Protein AF-A0A2E0TQE0-F1 (afdb_monomer)

Mean predicted aligned error: 4.09 Å

Structure (mmCIF, N/CA/C/O backbone):
data_AF-A0A2E0TQE0-F1
#
_entry.id   AF-A0A2E0TQE0-F1
#
loop_
_atom_site.group_PDB
_atom_site.id
_atom_site.type_symbol
_atom_site.label_atom_id
_atom_site.label_alt_id
_atom_site.label_comp_id
_atom_site.label_asym_id
_atom_site.label_entity_id
_atom_site.label_seq_id
_atom_site.pdbx_PDB_ins_code
_atom_site.Cartn_x
_atom_site.Cartn_y
_atom_site.Cartn_z
_atom_site.occupancy
_atom_site.B_iso_or_equiv
_atom_site.auth_seq_id
_atom_site.auth_comp_id
_atom_site.auth_asym_id
_atom_site.auth_atom_id
_atom_site.pdbx_PDB_model_num
ATOM 1 N N . MET A 1 1 ? 9.718 3.690 -23.679 1.00 68.31 1 MET A N 1
ATOM 2 C CA . MET A 1 1 ? 8.696 2.930 -22.918 1.00 68.31 1 MET A CA 1
ATOM 3 C C . MET A 1 1 ? 9.162 2.555 -21.510 1.00 68.31 1 MET A C 1
ATOM 5 O O . MET A 1 1 ? 8.317 2.530 -20.625 1.00 68.31 1 MET A O 1
ATOM 9 N N . SER A 1 2 ? 10.465 2.350 -21.266 1.00 79.06 2 SER A N 1
ATOM 10 C CA . SER A 1 2 ? 11.028 2.083 -19.926 1.00 79.06 2 SER A CA 1
ATOM 11 C C . SER A 1 2 ? 10.654 3.134 -18.876 1.00 79.06 2 SER A C 1
ATOM 13 O O . SER A 1 2 ? 10.131 2.776 -17.830 1.00 79.06 2 SER A O 1
ATOM 15 N N . TRP A 1 3 ? 10.791 4.426 -19.196 1.00 85.75 3 TRP A N 1
ATOM 16 C CA . TRP A 1 3 ? 10.478 5.514 -18.258 1.00 85.75 3 TRP A CA 1
ATOM 17 C C . TRP A 1 3 ? 9.014 5.526 -17.786 1.00 85.75 3 TRP A C 1
ATOM 19 O O . TRP A 1 3 ? 8.741 5.751 -16.612 1.00 85.75 3 TRP A O 1
ATOM 29 N N . LEU A 1 4 ? 8.063 5.225 -18.680 1.00 90.06 4 LEU A N 1
ATOM 30 C CA . LEU A 1 4 ? 6.650 5.088 -18.308 1.00 90.06 4 LEU A CA 1
ATOM 31 C C . LEU A 1 4 ? 6.436 3.882 -17.391 1.00 90.06 4 LEU A C 1
ATOM 33 O O . 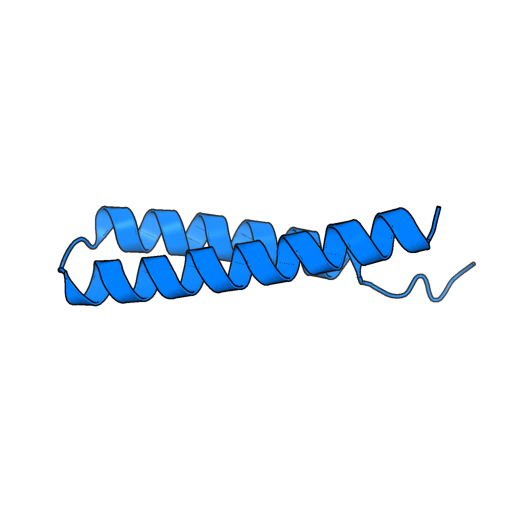LEU A 1 4 ? 5.684 3.986 -16.425 1.00 90.06 4 LEU A O 1
ATOM 37 N N . ARG A 1 5 ? 7.102 2.755 -17.667 1.00 89.75 5 ARG A N 1
ATOM 38 C CA . ARG A 1 5 ? 7.010 1.537 -16.851 1.00 89.75 5 ARG A CA 1
ATOM 39 C C . ARG A 1 5 ? 7.574 1.765 -15.448 1.00 89.75 5 ARG A C 1
ATOM 41 O O . ARG A 1 5 ? 6.895 1.481 -14.467 1.00 89.75 5 ARG A O 1
ATOM 48 N N . GLU A 1 6 ? 8.770 2.337 -15.364 1.00 90.31 6 GLU A N 1
ATOM 49 C CA . GLU A 1 6 ? 9.456 2.666 -14.110 1.00 90.31 6 GLU A CA 1
ATOM 50 C C . GLU A 1 6 ? 8.693 3.719 -13.304 1.00 90.31 6 GLU A C 1
ATOM 52 O O . GLU A 1 6 ? 8.467 3.534 -12.109 1.00 90.31 6 GLU A O 1
ATOM 57 N N . GLY A 1 7 ? 8.221 4.786 -13.958 1.00 92.81 7 GLY A N 1
ATOM 58 C CA . GLY A 1 7 ? 7.406 5.818 -13.320 1.00 92.81 7 GLY A CA 1
ATOM 59 C C . GLY A 1 7 ? 6.091 5.261 -12.772 1.00 92.81 7 GLY A C 1
ATOM 60 O O . GLY A 1 7 ? 5.736 5.529 -11.625 1.00 92.81 7 GLY A O 1
ATOM 61 N N . SER A 1 8 ? 5.400 4.424 -13.552 1.00 94.44 8 SER A N 1
ATOM 62 C CA . SER A 1 8 ? 4.157 3.767 -13.119 1.00 94.44 8 SER A CA 1
ATOM 63 C C . SER A 1 8 ? 4.401 2.804 -11.956 1.00 94.44 8 SER A C 1
ATOM 65 O O . SER A 1 8 ? 3.644 2.806 -10.988 1.00 94.44 8 SER A O 1
ATOM 67 N N . GLY A 1 9 ? 5.482 2.020 -12.016 1.00 94.88 9 GLY A N 1
ATOM 68 C CA . GLY A 1 9 ? 5.892 1.123 -10.938 1.00 94.88 9 GLY A CA 1
ATOM 69 C C . GLY A 1 9 ? 6.222 1.876 -9.647 1.00 94.88 9 GLY A C 1
ATOM 70 O O . GLY A 1 9 ? 5.768 1.484 -8.574 1.00 94.88 9 GLY A O 1
ATOM 71 N N . GLY A 1 10 ? 6.927 3.006 -9.745 1.00 95.62 10 GLY A N 1
ATOM 72 C CA . GLY A 1 10 ? 7.214 3.881 -8.607 1.00 95.62 10 GLY A CA 1
ATOM 73 C C . GLY A 1 10 ? 5.952 4.476 -7.975 1.00 95.62 10 GLY A C 1
ATOM 74 O O . GLY A 1 10 ? 5.795 4.439 -6.755 1.00 95.62 10 GLY A O 1
ATOM 75 N N . LEU A 1 11 ? 5.009 4.966 -8.787 1.00 97.25 11 LEU A N 1
ATOM 76 C CA . LEU A 1 11 ? 3.723 5.482 -8.296 1.00 97.25 11 LEU A CA 1
ATOM 77 C C . LEU A 1 11 ? 2.872 4.393 -7.628 1.00 97.25 11 LEU A C 1
ATOM 79 O O . LEU A 1 11 ? 2.247 4.645 -6.594 1.00 97.25 11 LEU A O 1
ATOM 83 N N . LEU A 1 12 ? 2.871 3.179 -8.182 1.00 97.38 12 LEU A N 1
ATOM 84 C CA . LEU A 1 12 ? 2.200 2.025 -7.582 1.00 97.38 12 LEU A CA 1
ATOM 85 C C . LEU A 1 12 ? 2.839 1.625 -6.253 1.00 97.38 12 LEU A C 1
ATOM 87 O O . LEU A 1 12 ? 2.112 1.338 -5.307 1.00 97.38 12 LEU A O 1
ATOM 91 N N . LEU A 1 13 ? 4.169 1.672 -6.145 1.00 97.88 13 LEU A N 1
ATOM 92 C CA . LEU A 1 13 ? 4.878 1.401 -4.894 1.00 97.88 13 LEU A CA 1
ATOM 93 C C . LEU A 1 13 ? 4.498 2.408 -3.799 1.00 97.88 13 LEU A C 1
ATOM 95 O O . LEU A 1 13 ? 4.196 2.011 -2.673 1.00 97.88 13 LEU A O 1
ATOM 99 N N . LEU A 1 14 ? 4.467 3.704 -4.129 1.00 98.12 14 LEU A N 1
ATOM 100 C CA . LEU A 1 14 ? 4.038 4.752 -3.196 1.00 98.12 14 LEU A CA 1
ATOM 101 C C . LEU A 1 14 ? 2.576 4.571 -2.778 1.00 98.12 14 LEU A C 1
ATOM 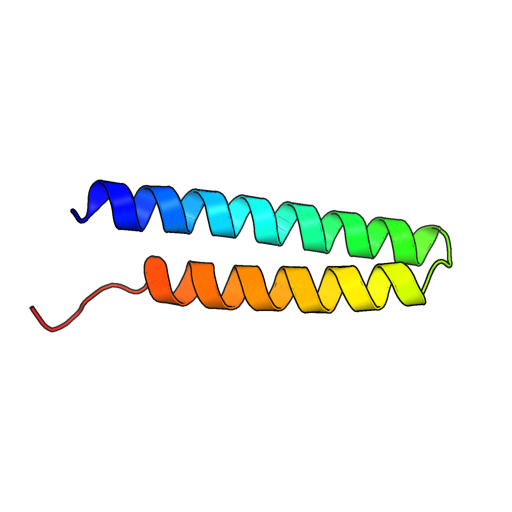103 O O . LEU A 1 14 ? 2.249 4.700 -1.598 1.00 98.12 14 LEU A O 1
ATOM 107 N N . SER A 1 15 ? 1.712 4.222 -3.731 1.00 98.19 15 SER A N 1
ATOM 108 C CA . SER A 1 15 ? 0.297 3.950 -3.467 1.00 98.19 15 SER A CA 1
ATOM 109 C C . SER A 1 15 ? 0.130 2.739 -2.549 1.00 98.19 15 SER A C 1
ATOM 111 O O . SER A 1 15 ? -0.578 2.829 -1.552 1.00 98.19 15 SER A O 1
ATOM 113 N N . ALA A 1 16 ? 0.850 1.644 -2.812 1.00 98.25 16 ALA A N 1
ATOM 114 C CA . ALA A 1 16 ? 0.866 0.455 -1.965 1.00 98.25 16 ALA A CA 1
ATOM 115 C C . ALA A 1 16 ? 1.301 0.786 -0.530 1.00 98.25 16 ALA A C 1
ATOM 117 O O . ALA A 1 16 ? 0.619 0.412 0.4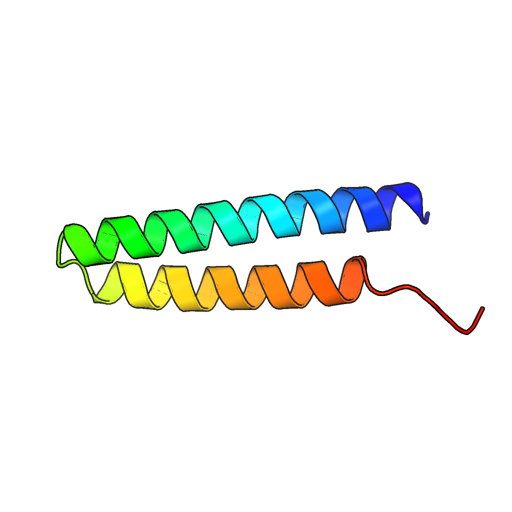24 1.00 98.25 16 ALA A O 1
ATOM 118 N N . ALA A 1 17 ? 2.394 1.541 -0.366 1.00 98.31 17 ALA A N 1
ATOM 119 C CA . ALA A 1 17 ? 2.882 1.967 0.943 1.00 98.31 17 ALA A CA 1
ATOM 120 C C . ALA A 1 17 ? 1.848 2.824 1.695 1.00 98.31 17 ALA A C 1
ATOM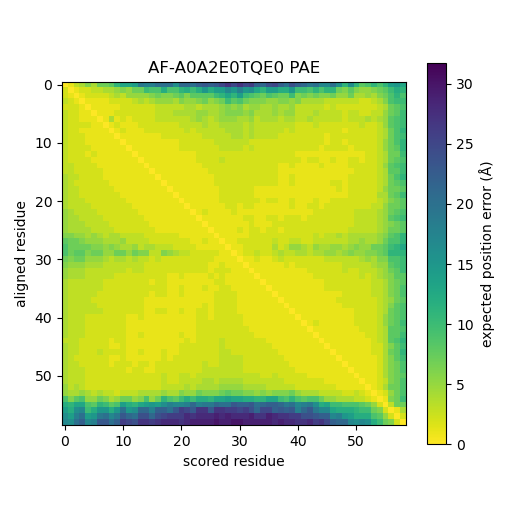 122 O O . ALA A 1 17 ? 1.588 2.581 2.875 1.00 98.31 17 ALA A O 1
ATOM 123 N N . ALA A 1 18 ? 1.216 3.783 1.011 1.00 98.50 18 ALA A N 1
ATOM 124 C CA . ALA A 1 18 ? 0.173 4.625 1.591 1.00 98.50 18 ALA A CA 1
ATOM 125 C C . ALA A 1 18 ? -1.065 3.812 2.007 1.00 98.50 18 ALA A C 1
ATOM 127 O O . ALA A 1 18 ? -1.579 4.001 3.110 1.00 98.50 18 ALA A O 1
ATOM 128 N N . THR A 1 19 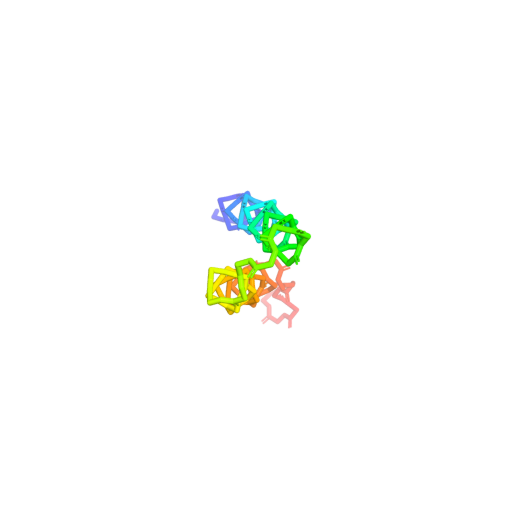? -1.522 2.873 1.170 1.00 98.50 19 THR A N 1
ATOM 129 C CA . THR A 1 19 ? -2.665 2.002 1.481 1.00 98.50 19 THR A CA 1
ATOM 130 C C . THR A 1 19 ? -2.372 1.098 2.679 1.00 98.50 19 THR A C 1
ATOM 132 O O . THR A 1 19 ? -3.201 1.007 3.584 1.00 98.50 19 THR A O 1
ATOM 135 N N . LEU A 1 20 ? -1.187 0.480 2.737 1.00 98.25 20 LEU A N 1
ATOM 136 C CA . LEU A 1 20 ? -0.777 -0.354 3.873 1.00 98.25 20 LEU A CA 1
ATOM 137 C C . LEU A 1 20 ? -0.677 0.463 5.164 1.00 98.25 20 LEU A C 1
ATOM 139 O O . LEU A 1 20 ? -1.188 0.040 6.202 1.00 98.25 20 LEU A O 1
ATOM 143 N N . PHE A 1 21 ? -0.079 1.655 5.101 1.00 98.31 21 PHE A N 1
ATOM 1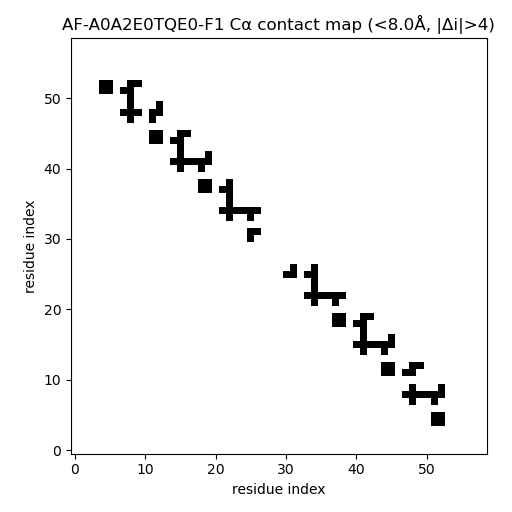44 C CA . PHE A 1 21 ? -0.020 2.565 6.242 1.00 98.31 21 PHE A CA 1
ATOM 145 C C . PHE A 1 21 ? -1.423 2.948 6.728 1.00 98.31 21 PHE A C 1
ATOM 1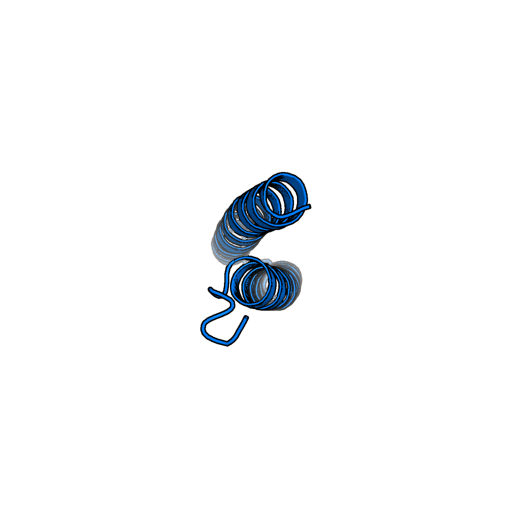47 O O . PHE A 1 21 ? -1.691 2.917 7.929 1.00 98.31 21 PHE A O 1
ATOM 154 N N . HIS A 1 22 ? -2.349 3.238 5.809 1.00 98.12 22 HIS A N 1
ATOM 155 C CA . HIS A 1 22 ? -3.737 3.520 6.164 1.00 98.12 22 HIS A CA 1
ATOM 156 C C . HIS A 1 22 ? -4.425 2.302 6.803 1.00 98.12 22 HIS A C 1
ATOM 158 O O . HIS A 1 22 ? -5.124 2.458 7.800 1.00 98.12 22 HIS A O 1
ATOM 164 N N . GLY A 1 23 ? -4.156 1.085 6.319 1.00 97.75 23 GLY A N 1
ATOM 165 C CA . GLY A 1 23 ? -4.612 -0.156 6.954 1.00 97.75 23 GLY A CA 1
ATOM 166 C C . GLY A 1 23 ? -4.139 -0.294 8.407 1.00 97.75 23 GLY A C 1
ATOM 167 O O . GLY A 1 23 ? -4.927 -0.649 9.282 1.00 97.75 23 GLY A O 1
ATOM 168 N N . VAL A 1 24 ? -2.889 0.080 8.702 1.00 97.75 24 VAL A N 1
ATOM 169 C CA . VAL A 1 24 ? -2.362 0.114 10.080 1.00 97.75 24 VAL A CA 1
ATOM 170 C C . VAL A 1 24 ? -3.097 1.140 10.948 1.00 97.75 24 VAL A C 1
ATOM 172 O O . VAL A 1 24 ? -3.340 0.881 12.127 1.00 97.75 24 VAL A O 1
ATOM 175 N N . LEU A 1 25 ? -3.478 2.295 10.395 1.00 98.12 25 LEU A N 1
ATOM 176 C CA . LEU A 1 25 ? -4.293 3.268 11.128 1.00 98.12 25 LEU A CA 1
ATOM 177 C C . LEU A 1 25 ? -5.688 2.714 11.447 1.00 98.12 25 LEU A C 1
ATOM 179 O O . LEU A 1 25 ? -6.156 2.904 12.569 1.00 98.12 25 LEU A O 1
ATOM 183 N N . GLN A 1 26 ? -6.307 1.969 10.526 1.00 97.88 26 GLN A N 1
ATOM 184 C CA . GLN A 1 26 ? -7.598 1.319 10.782 1.00 97.88 26 GLN A CA 1
ATOM 185 C C . GLN A 1 26 ? -7.508 0.246 11.876 1.00 97.88 26 GLN A C 1
ATOM 187 O O . GLN A 1 26 ? -8.393 0.171 12.728 1.00 97.88 26 GLN A O 1
ATOM 192 N N . LEU A 1 27 ? -6.394 -0.498 11.959 1.00 95.81 27 LEU A N 1
ATOM 193 C CA . LEU A 1 27 ? -6.147 -1.417 13.082 1.00 95.81 27 LEU A CA 1
ATOM 194 C C . LEU A 1 27 ? -6.145 -0.691 14.434 1.00 95.81 27 LEU A C 1
ATOM 196 O O . LEU A 1 27 ? -6.697 -1.206 15.403 1.00 95.81 27 LEU A O 1
ATOM 200 N N . ARG A 1 28 ? -5.561 0.514 14.509 1.00 95.81 28 ARG A N 1
ATOM 201 C CA . ARG A 1 28 ? -5.581 1.333 15.738 1.00 95.81 28 ARG A CA 1
ATOM 202 C C . ARG A 1 28 ? -6.989 1.820 16.073 1.00 95.81 28 ARG A C 1
ATOM 204 O O . ARG A 1 28 ? -7.347 1.901 17.244 1.00 95.81 28 ARG A O 1
ATOM 211 N N . GLY A 1 29 ? -7.785 2.111 15.047 1.00 96.94 29 GLY A N 1
ATOM 212 C CA . GLY A 1 29 ? -9.203 2.442 15.168 1.00 96.94 29 GLY A CA 1
ATOM 213 C C . GLY A 1 29 ? -10.105 1.253 15.508 1.00 96.94 29 GLY A C 1
ATOM 214 O O . GLY A 1 29 ? -11.297 1.459 15.696 1.00 96.94 29 GLY A O 1
ATOM 215 N N . HIS A 1 30 ? -9.555 0.035 15.616 1.00 97.56 30 HIS A N 1
ATOM 216 C CA . HIS A 1 30 ? -10.302 -1.216 15.797 1.00 97.56 30 HIS A CA 1
ATOM 217 C C . HIS A 1 30 ? -11.289 -1.516 14.650 1.00 97.56 30 HIS A C 1
ATOM 219 O O . HIS A 1 30 ? -12.164 -2.370 14.788 1.00 97.56 30 HIS A O 1
ATOM 225 N N . ASP A 1 31 ? -11.121 -0.869 13.491 1.00 97.75 31 ASP A N 1
ATOM 226 C CA . ASP A 1 31 ? -11.839 -1.219 12.267 1.00 97.75 31 ASP A CA 1
ATOM 227 C C . ASP A 1 31 ? -11.067 -2.316 11.527 1.00 97.75 31 ASP A C 1
ATOM 229 O O . ASP A 1 31 ? -10.265 -2.087 10.614 1.00 97.75 31 ASP A O 1
ATOM 233 N N . TYR A 1 32 ? -11.276 -3.548 11.985 1.00 96.44 32 TYR A N 1
ATOM 234 C CA . TYR A 1 32 ? -10.559 -4.711 11.474 1.00 96.44 32 TYR A CA 1
ATOM 235 C C . TYR A 1 32 ? -10.955 -5.067 10.041 1.00 96.44 32 TYR A C 1
ATOM 237 O O . TYR A 1 32 ? -10.114 -5.544 9.282 1.00 96.44 32 TYR A O 1
ATOM 245 N N . VAL A 1 33 ? -12.211 -4.830 9.649 1.00 98.19 33 VAL A N 1
ATOM 246 C CA . VAL A 1 33 ? -12.680 -5.149 8.294 1.00 98.19 33 VAL A CA 1
ATOM 247 C C . VAL A 1 33 ? -12.026 -4.203 7.294 1.00 98.19 33 VAL A C 1
ATOM 249 O O . VAL A 1 33 ? -11.437 -4.673 6.319 1.00 98.19 33 VAL A O 1
ATOM 252 N N . ALA A 1 34 ? -12.042 -2.892 7.560 1.00 97.69 34 ALA A N 1
ATOM 253 C CA . ALA A 1 34 ? -11.352 -1.926 6.711 1.00 97.69 34 ALA A CA 1
ATOM 254 C C . ALA A 1 34 ? -9.842 -2.194 6.675 1.00 97.69 34 ALA A C 1
ATOM 256 O O . ALA A 1 34 ? -9.241 -2.172 5.601 1.00 97.69 34 ALA A O 1
ATOM 257 N N . ALA A 1 35 ? -9.232 -2.513 7.821 1.00 98.19 35 ALA A N 1
ATOM 258 C CA . ALA A 1 35 ? -7.819 -2.867 7.882 1.00 98.19 35 ALA A CA 1
ATOM 259 C C . ALA A 1 35 ? -7.473 -4.072 6.994 1.00 98.19 35 ALA A C 1
ATOM 261 O O . ALA A 1 35 ? -6.528 -3.989 6.211 1.00 98.19 35 ALA A O 1
ATOM 262 N N . ILE A 1 36 ? -8.240 -5.166 7.068 1.00 98.25 36 ILE A N 1
ATOM 263 C CA . ILE A 1 36 ? -8.019 -6.364 6.241 1.00 98.25 36 ILE A CA 1
ATOM 264 C C . ILE A 1 36 ? -8.137 -6.016 4.756 1.00 98.25 36 ILE A C 1
ATOM 266 O O . ILE A 1 36 ? -7.257 -6.371 3.973 1.00 98.25 36 ILE A O 1
ATOM 270 N N . VAL A 1 37 ? -9.186 -5.287 4.369 1.00 98.50 37 VAL A N 1
ATOM 271 C CA . VAL A 1 37 ? -9.408 -4.886 2.972 1.00 98.50 37 VAL A CA 1
ATOM 272 C C . VAL A 1 37 ? -8.248 -4.033 2.456 1.00 98.50 37 VAL A C 1
ATOM 274 O O . VAL A 1 37 ? -7.701 -4.318 1.392 1.00 98.50 37 VAL A O 1
ATOM 277 N N . LEU A 1 38 ? -7.817 -3.028 3.223 1.00 98.44 38 LEU A N 1
ATOM 278 C CA . LEU A 1 38 ? -6.697 -2.163 2.850 1.00 98.44 38 LEU A CA 1
ATOM 279 C C . LEU A 1 38 ? -5.376 -2.928 2.775 1.00 98.44 38 LEU A C 1
ATOM 281 O O . LEU A 1 38 ? -4.587 -2.681 1.867 1.00 98.44 38 LEU A O 1
ATOM 285 N N . VAL A 1 39 ? -5.136 -3.879 3.680 1.00 98.19 39 VAL A N 1
ATOM 286 C CA . VAL A 1 39 ? -3.937 -4.725 3.628 1.00 98.19 39 VAL A CA 1
ATOM 287 C C . VAL A 1 39 ? -3.931 -5.579 2.361 1.00 98.19 39 VAL A C 1
ATOM 289 O O . VAL A 1 39 ? -2.929 -5.592 1.651 1.00 98.19 39 VAL A O 1
ATOM 292 N N . VAL A 1 40 ? -5.046 -6.232 2.022 1.00 98.50 40 VAL A N 1
ATOM 293 C CA . VAL A 1 40 ? -5.154 -7.045 0.797 1.00 98.50 40 VAL A CA 1
ATOM 294 C C . VAL A 1 40 ? -4.939 -6.191 -0.456 1.00 98.50 40 VAL A C 1
ATOM 296 O O . VAL A 1 40 ? -4.150 -6.569 -1.322 1.00 98.50 40 VAL A O 1
ATOM 299 N N . ILE A 1 41 ? -5.578 -5.018 -0.539 1.00 98.44 41 ILE A N 1
ATOM 300 C CA . ILE A 1 41 ? -5.398 -4.084 -1.661 1.00 98.44 41 ILE A CA 1
ATOM 301 C C . ILE A 1 41 ? -3.943 -3.607 -1.735 1.00 98.44 41 ILE A C 1
ATOM 303 O O . ILE A 1 41 ? -3.336 -3.647 -2.802 1.00 98.44 41 ILE A O 1
ATOM 307 N N . GLY A 1 42 ? -3.360 -3.192 -0.609 1.00 98.31 42 GLY A N 1
ATOM 308 C CA . GLY A 1 42 ? -1.983 -2.710 -0.544 1.00 98.31 42 GLY A CA 1
ATOM 309 C C . GLY A 1 42 ? -0.967 -3.764 -0.988 1.00 98.31 42 GLY A C 1
ATOM 310 O O . GLY A 1 42 ? -0.053 -3.451 -1.747 1.00 98.31 42 GLY A O 1
ATOM 311 N N . LEU A 1 43 ? -1.159 -5.026 -0.593 1.00 98.31 43 LEU A N 1
ATOM 312 C CA . LEU A 1 43 ? -0.319 -6.140 -1.040 1.00 98.31 43 LEU A CA 1
ATOM 313 C C . LEU A 1 43 ? -0.487 -6.436 -2.538 1.00 98.31 43 LEU A C 1
ATOM 315 O O . LEU A 1 43 ? 0.506 -6.698 -3.216 1.00 98.31 43 LEU A O 1
ATOM 319 N N . ALA A 1 44 ? -1.706 -6.348 -3.077 1.00 98.38 44 ALA A N 1
ATOM 320 C CA . ALA A 1 44 ? -1.944 -6.503 -4.513 1.00 98.38 44 ALA A CA 1
ATOM 321 C C . ALA A 1 44 ? -1.246 -5.399 -5.331 1.00 98.38 44 ALA A C 1
ATOM 323 O O . ALA A 1 44 ? -0.584 -5.692 -6.329 1.00 98.38 44 ALA A O 1
ATOM 324 N N . LEU A 1 45 ? -1.330 -4.142 -4.876 1.00 98.19 45 LEU A N 1
ATOM 325 C CA 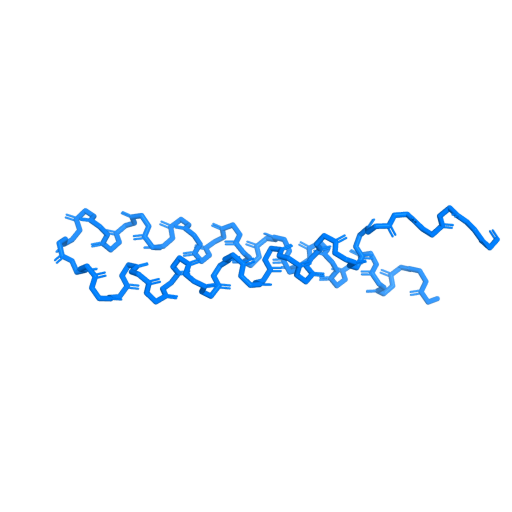. LEU A 1 45 ? -0.624 -3.011 -5.488 1.00 98.19 45 LEU A CA 1
ATOM 326 C C . LEU A 1 45 ? 0.896 -3.184 -5.413 1.00 98.19 45 LEU A C 1
ATOM 328 O O . LEU A 1 45 ? 1.589 -2.911 -6.392 1.00 98.19 45 LEU A O 1
ATOM 332 N N . LEU A 1 46 ? 1.414 -3.672 -4.282 1.00 97.88 46 LEU A N 1
ATOM 333 C CA . LEU A 1 46 ? 2.838 -3.953 -4.120 1.00 97.88 46 LEU A CA 1
ATOM 334 C C . LEU A 1 46 ? 3.310 -5.030 -5.104 1.00 97.88 46 LEU A C 1
ATOM 336 O O . LEU A 1 46 ? 4.345 -4.853 -5.740 1.00 97.88 46 LEU A O 1
ATOM 340 N N . GLY A 1 47 ? 2.545 -6.112 -5.276 1.00 97.19 47 GLY A N 1
ATOM 341 C CA . GLY A 1 47 ? 2.846 -7.153 -6.262 1.00 97.19 47 GLY A CA 1
ATOM 342 C C . GLY A 1 47 ? 2.911 -6.604 -7.690 1.00 97.19 47 GLY A C 1
ATOM 343 O O . GLY A 1 47 ? 3.866 -6.880 -8.415 1.00 97.19 47 GLY A O 1
ATOM 344 N N . ALA A 1 48 ? 1.951 -5.755 -8.069 1.00 96.06 48 ALA A N 1
ATOM 345 C CA . ALA A 1 48 ? 1.956 -5.085 -9.369 1.00 96.06 48 ALA A CA 1
ATOM 346 C C . ALA A 1 48 ? 3.158 -4.135 -9.538 1.00 96.06 48 ALA A C 1
ATOM 348 O O . ALA A 1 48 ? 3.789 -4.116 -10.595 1.00 96.06 48 ALA A O 1
ATOM 349 N N . ALA A 1 49 ? 3.505 -3.374 -8.494 1.00 96.06 49 ALA A N 1
ATOM 350 C CA . ALA A 1 49 ? 4.667 -2.489 -8.498 1.00 96.06 49 ALA A CA 1
ATOM 351 C C . ALA A 1 49 ? 5.973 -3.271 -8.694 1.00 96.06 49 ALA A C 1
ATOM 353 O O . ALA A 1 49 ? 6.805 -2.879 -9.510 1.00 96.06 49 ALA A O 1
ATOM 354 N N . VAL A 1 50 ? 6.136 -4.390 -7.980 1.00 95.88 50 VAL A N 1
ATOM 355 C CA . VAL A 1 50 ? 7.309 -5.266 -8.098 1.00 95.88 50 VAL A CA 1
ATOM 356 C C . VAL A 1 50 ? 7.439 -5.811 -9.515 1.00 95.88 50 VAL A C 1
ATOM 358 O O . VAL A 1 50 ? 8.530 -5.754 -10.070 1.00 95.88 50 VAL A O 1
ATOM 361 N N . GLU A 1 51 ? 6.351 -6.282 -10.125 1.00 94.12 51 GLU A N 1
ATOM 362 C CA . GLU A 1 51 ? 6.400 -6.828 -11.487 1.00 94.12 51 GLU A CA 1
ATOM 363 C C . GLU A 1 51 ? 6.770 -5.757 -12.528 1.00 94.12 51 GLU A C 1
ATOM 365 O O . GLU A 1 51 ? 7.561 -6.011 -13.435 1.00 94.12 51 GLU A O 1
ATOM 370 N N . LEU A 1 52 ? 6.275 -4.526 -12.364 1.00 92.19 52 LEU A N 1
ATOM 371 C CA . LEU A 1 52 ? 6.620 -3.400 -13.240 1.00 92.19 52 LEU A CA 1
ATOM 372 C C . LEU A 1 52 ? 8.069 -2.929 -13.075 1.00 92.19 52 LEU A C 1
ATOM 374 O O . LEU A 1 52 ? 8.713 -2.565 -14.060 1.00 92.19 52 LEU A O 1
ATOM 378 N N . LEU A 1 53 ? 8.571 -2.914 -11.840 1.00 91.88 53 LEU A N 1
ATOM 379 C CA . LEU A 1 53 ? 9.934 -2.488 -11.513 1.00 91.88 53 LEU A CA 1
ATOM 380 C C . LEU A 1 53 ? 10.968 -3.596 -11.719 1.00 91.88 53 LEU A C 1
ATOM 382 O O . LEU A 1 53 ? 12.168 -3.317 -11.713 1.00 91.88 53 LEU A O 1
ATOM 386 N N . ARG A 1 54 ? 10.525 -4.843 -11.909 1.00 90.69 54 ARG A N 1
ATOM 387 C CA . ARG A 1 54 ? 11.398 -5.986 -12.150 1.00 90.69 54 ARG A CA 1
ATOM 388 C C . ARG A 1 54 ? 12.307 -5.696 -13.349 1.00 90.69 54 ARG A C 1
ATOM 390 O O . ARG A 1 54 ? 11.794 -5.450 -14.450 1.00 90.69 54 ARG A O 1
ATOM 397 N N . PRO A 1 55 ? 13.640 -5.735 -13.177 1.00 80.12 55 PRO A N 1
ATOM 398 C CA . PRO A 1 55 ? 14.563 -5.597 -14.293 1.00 80.12 55 PRO A CA 1
ATOM 399 C C . PRO A 1 55 ? 14.277 -6.691 -15.322 1.00 80.12 55 PRO A C 1
ATOM 401 O O . PRO A 1 55 ? 14.194 -7.867 -14.969 1.00 80.12 55 PRO A O 1
ATOM 404 N N . SER A 1 56 ? 14.126 -6.318 -16.590 1.00 69.31 56 SER A N 1
ATOM 405 C CA . SER A 1 56 ? 14.073 -7.263 -17.704 1.00 69.31 56 SER A CA 1
ATOM 406 C C . SER A 1 56 ? 15.488 -7.775 -17.985 1.00 69.31 56 SER A C 1
ATOM 408 O O . SER A 1 56 ? 16.104 -7.428 -18.985 1.00 69.31 56 SER A O 1
ATOM 410 N N . THR A 1 57 ? 16.073 -8.556 -17.074 1.00 60.25 57 THR A N 1
ATOM 411 C CA . THR A 1 57 ? 17.304 -9.298 -17.379 1.00 60.25 57 THR A CA 1
ATOM 412 C C . THR A 1 57 ? 16.953 -10.394 -18.384 1.00 60.25 57 THR A C 1
ATOM 414 O O . THR A 1 57 ? 16.562 -11.489 -17.982 1.00 60.25 57 THR A O 1
ATOM 417 N N . GLY A 1 58 ? 17.014 -10.066 -19.677 1.00 57.78 58 GLY A N 1
ATOM 418 C CA . GLY A 1 58 ? 16.651 -10.971 -20.770 1.00 57.78 58 GLY A CA 1
ATOM 419 C C . GLY A 1 58 ? 16.307 -10.324 -22.119 1.00 57.78 58 GLY A C 1
ATOM 420 O O . GLY A 1 58 ? 15.899 -11.060 -23.011 1.00 57.78 58 GLY A O 1
ATOM 421 N N . GLU A 1 59 ? 16.471 -9.007 -22.284 1.00 43.22 59 GLU A N 1
ATOM 422 C CA . GLU A 1 59 ? 16.434 -8.315 -23.587 1.00 43.22 59 GLU A CA 1
ATOM 423 C C . GLU A 1 59 ? 17.755 -7.582 -23.839 1.00 43.22 59 GLU A C 1
ATOM 425 O O . GLU A 1 59 ? 18.274 -6.971 -22.873 1.00 43.22 59 GLU A O 1
#

pLDDT: mean 92.71, std 11.16, range [43.22, 98.5]

Secondary structure (DS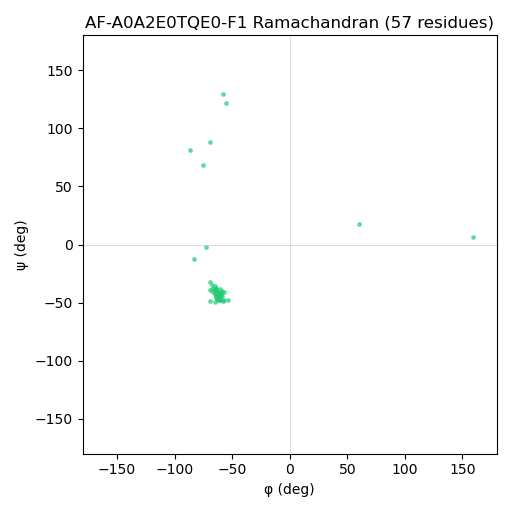SP, 8-state):
-HHHHHHHHHHHHHHHHHHHHHHHHHHHTT-HHHHHHHHHHHHHHHHHHHHHHS--TT-

Foldseek 3Di:
DLVVLLVQLVVLLVVLVVLQVVLVVCVVVVVPVSSVVSPVVSVVSNVSSCVSNPDPPDD

Radius of gyration: 13.92 Å; Cα contacts (8 Å, |Δi|>4): 57; chains: 1; bounding box: 30×17×39 Å

Nearest PDB structures (foldseek):
  6s37-assembly1_B  TM=8.771E-01  e=8.045E-01  Pseudomonas putida KT2440
  6tz5-assembly1_AA  TM=5.298E-01  e=5.035E+00  Homo sapiens

Solvent-accessible surface area (backbone atoms only — not comparable to full-atom values): 3010 Å² total; per-residue (Å²): 111,64,68,60,40,44,51,51,15,52,53,31,38,53,49,13,52,52,35,34,54,50,15,55,52,27,50,75,68,66,37,55,67,61,15,51,54,28,39,54,51,14,52,53,34,36,53,54,14,50,63,48,55,49,77,73,87,86,121

Sequence (59 aa):
MSWLREGSGGLLLLSAAATLFHGVLQLRGHDYVAAIVLVVIGLALLGAAVELLRPSTGE